Protein AF-A0A2S8BJC7-F1 (afdb_monomer_lite)

Radius of gyration: 14.85 Å; chains: 1; bounding box: 38×16×36 Å

Secondary structure (DSSP, 8-state):
-PPP----S---PPPP--EEEEEETTTTEEEEEEPPPPTT---

pLDDT: mean 75.65, std 15.39, range [43.03, 94.5]

Foldseek 3Di:
DDDDDDPDDPDPDDPPQQWDWDADPVVRDIDTHHDDPDPPDPD

Organism: NCBI:txid1858794

Structure (mmCIF, N/CA/C/O backbone):
data_AF-A0A2S8BJC7-F1
#
_entry.id   AF-A0A2S8BJC7-F1
#
loop_
_atom_site.group_PDB
_atom_site.id
_atom_site.type_symbol
_atom_site.label_atom_id
_atom_site.label_alt_id
_atom_site.label_comp_id
_atom_site.label_asym_id
_atom_site.label_entity_id
_atom_site.label_seq_id
_atom_site.pdbx_PDB_ins_code
_atom_site.Cartn_x
_atom_site.Cartn_y
_atom_site.Cartn_z
_atom_site.occupancy
_atom_site.B_iso_or_equiv
_atom_site.auth_seq_id
_atom_site.auth_comp_id
_atom_site.auth_asym_id
_atom_site.auth_atom_id
_atom_site.pdbx_PDB_model_num
ATOM 1 N N . MET A 1 1 ? 11.796 3.753 15.617 1.00 43.03 1 MET A N 1
ATOM 2 C CA . MET A 1 1 ? 12.919 4.667 15.315 1.00 43.03 1 MET A CA 1
ATOM 3 C C . MET A 1 1 ? 12.968 4.816 13.800 1.00 43.03 1 MET A C 1
ATOM 5 O O . MET A 1 1 ? 13.122 3.801 13.137 1.00 43.03 1 MET A O 1
ATOM 9 N N . ILE A 1 2 ? 12.738 6.013 13.252 1.00 50.53 2 ILE A N 1
ATOM 10 C CA . ILE A 1 2 ? 12.885 6.274 11.809 1.00 50.53 2 ILE A CA 1
ATOM 11 C C . ILE A 1 2 ? 14.282 6.869 11.623 1.00 50.53 2 ILE A C 1
ATOM 13 O O . ILE A 1 2 ? 14.571 7.915 12.199 1.00 50.53 2 ILE A O 1
ATOM 17 N N . ALA A 1 3 ? 15.158 6.179 10.894 1.00 54.09 3 ALA A N 1
ATOM 18 C CA . ALA A 1 3 ? 16.515 6.639 10.611 1.00 54.09 3 ALA A CA 1
ATOM 19 C C . ALA A 1 3 ? 16.572 7.268 9.213 1.00 54.09 3 ALA A C 1
ATOM 21 O O . ALA A 1 3 ? 16.026 6.716 8.259 1.00 54.09 3 ALA A O 1
ATOM 22 N N . ALA A 1 4 ? 17.232 8.419 9.091 1.00 55.78 4 ALA A N 1
ATOM 23 C CA . ALA A 1 4 ? 17.505 9.039 7.801 1.00 55.78 4 ALA A CA 1
ATOM 24 C C . ALA A 1 4 ? 18.690 8.330 7.127 1.00 55.78 4 ALA A C 1
ATOM 26 O O . ALA A 1 4 ? 19.758 8.209 7.728 1.00 55.78 4 ALA A O 1
ATOM 27 N N . VAL A 1 5 ? 18.523 7.882 5.879 1.00 63.47 5 VAL A N 1
ATOM 28 C CA . VAL A 1 5 ? 19.651 7.420 5.057 1.00 63.47 5 VAL A CA 1
ATOM 29 C C . VAL A 1 5 ? 20.380 8.642 4.501 1.00 63.47 5 VAL A C 1
ATOM 31 O O . VAL A 1 5 ? 19.855 9.361 3.653 1.00 63.47 5 VAL A O 1
ATOM 34 N N . GLY A 1 6 ? 21.592 8.889 5.003 1.00 53.06 6 GLY A N 1
ATOM 35 C CA . GLY A 1 6 ? 22.526 9.864 4.444 1.00 53.06 6 GLY A CA 1
ATOM 36 C C . GLY A 1 6 ? 23.321 9.238 3.300 1.00 53.06 6 GLY A C 1
ATOM 37 O O . GLY A 1 6 ? 23.973 8.215 3.490 1.00 53.06 6 GLY A O 1
ATOM 38 N N . GLY A 1 7 ? 23.259 9.841 2.112 1.00 54.72 7 GLY A N 1
ATOM 39 C CA . GLY A 1 7 ? 23.963 9.383 0.910 1.00 54.72 7 GLY A CA 1
ATOM 40 C C . GLY A 1 7 ? 25.471 9.631 0.972 1.00 54.72 7 GLY A C 1
ATOM 41 O O . GLY A 1 7 ? 25.974 10.544 0.323 1.00 54.72 7 GLY A O 1
ATOM 42 N N . GLY A 1 8 ? 26.196 8.832 1.751 1.00 62.78 8 GLY A N 1
ATOM 43 C CA . GLY A 1 8 ? 27.650 8.906 1.849 1.00 62.78 8 GLY A CA 1
ATOM 44 C C . GLY A 1 8 ? 28.266 7.536 2.104 1.00 62.78 8 GLY A C 1
ATOM 45 O O . GLY A 1 8 ? 28.003 6.934 3.137 1.00 62.78 8 GLY A O 1
ATOM 46 N N . GLN A 1 9 ? 29.144 7.125 1.183 1.00 52.75 9 GLN A N 1
ATOM 47 C CA . GLN A 1 9 ? 29.772 5.805 1.002 1.00 52.75 9 GLN A CA 1
ATOM 48 C C . GLN A 1 9 ? 28.881 4.815 0.252 1.00 52.75 9 GLN A C 1
ATOM 50 O O . GLN A 1 9 ? 27.717 4.643 0.594 1.00 52.75 9 GLN A O 1
ATOM 55 N N . ALA A 1 10 ? 29.454 4.202 -0.790 1.00 59.88 10 ALA A N 1
ATOM 56 C CA . ALA A 1 10 ? 28.859 3.223 -1.701 1.00 59.88 10 ALA A CA 1
ATOM 57 C C . ALA A 1 10 ? 28.445 1.925 -0.978 1.00 59.88 10 ALA A C 1
ATOM 59 O O . ALA A 1 10 ? 28.973 0.847 -1.222 1.00 59.88 10 ALA A O 1
ATOM 60 N N . SER A 1 11 ? 27.519 2.068 -0.043 1.00 60.41 11 SER A N 1
ATOM 61 C CA . SER A 1 11 ? 26.629 1.023 0.427 1.00 60.41 11 SER A CA 1
ATOM 62 C C . SER A 1 11 ? 25.543 0.936 -0.635 1.00 60.41 11 SER A C 1
ATOM 64 O O . SER A 1 11 ? 25.108 1.990 -1.114 1.00 60.41 11 SER A O 1
ATOM 66 N N . ASP A 1 12 ? 25.146 -0.271 -1.034 1.00 59.62 12 ASP A N 1
ATOM 67 C CA . ASP A 1 12 ? 24.048 -0.451 -1.985 1.00 59.62 12 ASP A CA 1
ATOM 68 C C . ASP A 1 12 ? 22.898 0.511 -1.654 1.00 59.62 12 ASP A C 1
ATOM 70 O O . ASP A 1 12 ? 22.584 0.688 -0.466 1.00 59.62 12 ASP A O 1
ATOM 74 N N . PRO A 1 13 ? 22.316 1.187 -2.667 1.00 57.16 13 PRO A N 1
ATOM 75 C CA . PRO A 1 13 ? 21.245 2.140 -2.430 1.00 57.16 13 PRO A CA 1
ATOM 76 C C . PRO 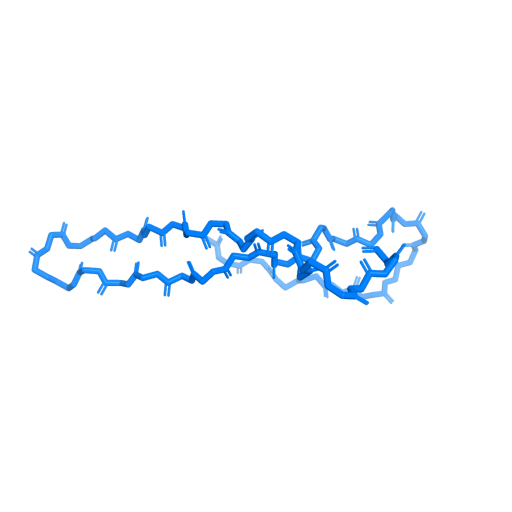A 1 13 ? 20.201 1.479 -1.529 1.00 57.16 13 PRO A C 1
ATOM 78 O O . PRO A 1 13 ? 19.887 0.300 -1.742 1.00 57.16 13 PRO A O 1
ATOM 81 N N . PRO A 1 14 ? 19.675 2.195 -0.514 1.00 58.41 14 PRO A N 1
ATOM 82 C CA . PRO A 1 14 ? 18.627 1.624 0.315 1.00 58.41 14 PRO A CA 1
ATOM 83 C C . PRO A 1 14 ? 17.533 1.119 -0.628 1.00 58.41 14 PRO A C 1
ATOM 85 O O . PRO A 1 14 ? 17.219 1.821 -1.599 1.00 58.41 14 PRO A O 1
ATOM 88 N N . PRO A 1 15 ? 16.995 -0.093 -0.404 1.00 65.88 15 PRO A N 1
ATOM 89 C CA . PRO A 1 15 ? 15.998 -0.651 -1.299 1.00 65.88 15 PRO A CA 1
ATOM 90 C C . PRO A 1 15 ? 14.901 0.392 -1.485 1.00 65.88 15 PRO A C 1
ATOM 92 O O . PRO A 1 15 ? 14.311 0.875 -0.515 1.00 65.88 15 PRO A O 1
ATOM 95 N N . THR A 1 16 ? 14.700 0.811 -2.735 1.00 68.81 16 THR A N 1
ATOM 96 C CA . THR A 1 16 ? 13.630 1.754 -3.038 1.00 68.81 16 THR A CA 1
ATOM 97 C C . THR A 1 16 ? 12.318 1.089 -2.664 1.00 68.81 16 THR A C 1
ATOM 99 O O . THR A 1 16 ? 12.114 -0.106 -2.888 1.00 68.81 16 THR A O 1
ATOM 102 N N . LEU A 1 17 ? 11.441 1.855 -2.025 1.00 70.00 17 LEU A N 1
ATOM 103 C CA . LEU A 1 17 ? 10.151 1.339 -1.618 1.00 70.00 17 LEU A CA 1
ATOM 104 C C . LEU A 1 17 ? 9.306 1.111 -2.877 1.00 70.00 17 LEU A C 1
ATOM 106 O O . LEU A 1 17 ? 8.803 2.053 -3.480 1.00 70.00 17 LEU A O 1
ATOM 110 N N . ASN A 1 18 ? 9.166 -0.149 -3.273 1.00 81.25 18 ASN A N 1
ATOM 111 C CA . ASN A 1 18 ? 8.349 -0.601 -4.400 1.00 81.25 18 ASN A CA 1
ATOM 112 C C . ASN A 1 18 ? 6.980 -1.110 -3.924 1.00 81.25 18 ASN A C 1
ATOM 114 O O . ASN A 1 18 ? 6.475 -2.147 -4.359 1.00 81.25 18 ASN A O 1
ATOM 118 N N . ALA A 1 19 ? 6.398 -0.385 -2.975 1.00 84.06 19 ALA A N 1
ATOM 119 C CA . ALA A 1 19 ? 5.135 -0.721 -2.351 1.00 84.06 19 ALA A CA 1
ATOM 120 C C . ALA A 1 19 ? 4.378 0.548 -1.948 1.00 84.06 19 ALA A C 1
ATOM 122 O O . ALA A 1 19 ? 4.980 1.557 -1.583 1.00 84.06 19 ALA A O 1
ATOM 123 N N . THR A 1 20 ? 3.050 0.471 -1.942 1.00 88.19 20 THR A N 1
ATOM 124 C CA . THR A 1 20 ? 2.201 1.458 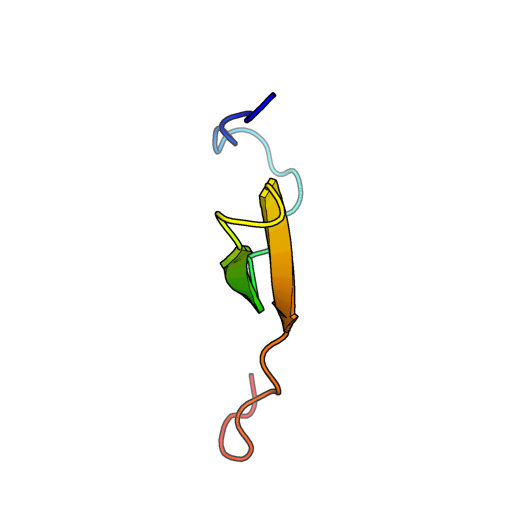-1.268 1.00 88.19 20 THR A CA 1
ATOM 125 C C . THR A 1 20 ? 2.174 1.149 0.226 1.00 88.19 20 THR A C 1
ATOM 127 O O . THR A 1 20 ? 1.929 0.004 0.604 1.00 88.19 20 THR A O 1
ATOM 130 N N . LEU A 1 21 ? 2.392 2.154 1.077 1.00 91.19 21 LEU A N 1
ATOM 131 C CA . LEU A 1 21 ? 2.158 2.040 2.519 1.00 91.19 21 LEU A CA 1
ATOM 132 C C . LEU A 1 21 ? 0.729 2.468 2.841 1.00 91.19 21 LEU A C 1
ATOM 134 O O . LEU A 1 21 ? 0.330 3.597 2.558 1.00 91.19 21 LEU A O 1
ATOM 138 N N . GLU A 1 22 ? -0.026 1.561 3.441 1.00 92.12 22 GLU A N 1
ATOM 139 C CA . GLU A 1 22 ? -1.376 1.787 3.942 1.00 92.12 22 GLU A CA 1
ATOM 140 C C . GLU A 1 22 ? -1.316 1.915 5.465 1.00 92.12 22 GLU A C 1
ATOM 142 O O . GLU A 1 22 ? -0.693 1.098 6.145 1.00 92.12 22 GLU A O 1
ATOM 147 N N . PHE A 1 23 ? -1.950 2.956 5.998 1.00 93.50 23 PHE A N 1
ATOM 148 C CA . PHE A 1 23 ? -1.982 3.242 7.428 1.00 93.50 23 PHE A CA 1
ATOM 149 C C . PHE A 1 23 ? -3.400 3.015 7.936 1.00 93.50 23 PHE A C 1
ATOM 151 O O . PHE A 1 23 ? -4.315 3.760 7.581 1.00 93.50 23 PHE A O 1
ATOM 158 N N . ASP A 1 24 ? -3.577 1.998 8.774 1.00 90.25 24 ASP A N 1
ATOM 159 C CA . ASP A 1 24 ? -4.825 1.783 9.495 1.00 90.25 24 ASP A CA 1
ATOM 160 C C . ASP A 1 24 ? -4.730 2.477 10.858 1.00 90.25 24 ASP A C 1
ATOM 162 O O . ASP A 1 24 ? -4.038 2.016 11.770 1.00 90.25 24 ASP A O 1
ATOM 166 N N . LEU A 1 25 ? -5.424 3.608 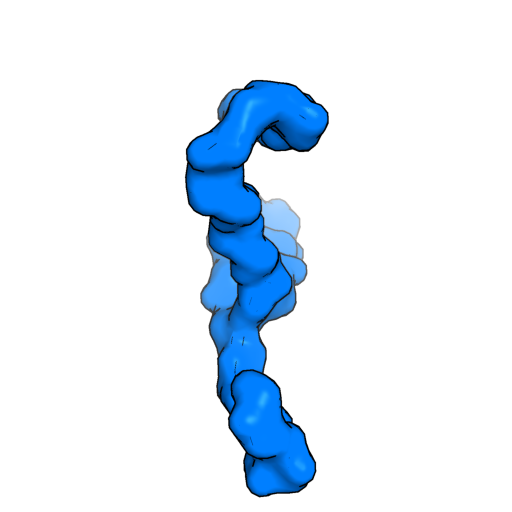10.990 1.00 94.19 25 LEU A N 1
ATOM 167 C CA . LEU A 1 25 ? -5.445 4.399 12.221 1.00 94.19 25 LEU A CA 1
ATOM 168 C C . LEU A 1 25 ? -6.277 3.754 13.335 1.00 94.19 25 LEU A C 1
ATOM 170 O O . LEU A 1 25 ? -6.007 4.007 14.507 1.00 94.19 25 LEU A O 1
ATOM 174 N N . GLY A 1 26 ? -7.276 2.940 12.988 1.00 94.50 26 GLY A N 1
ATOM 175 C CA . GLY A 1 26 ? -8.124 2.262 13.968 1.00 94.50 26 GLY A CA 1
ATOM 176 C C . GLY A 1 26 ? -7.404 1.084 14.618 1.00 94.50 26 GLY A C 1
ATOM 177 O O . GLY A 1 26 ? -7.525 0.874 15.824 1.00 94.50 26 GLY A O 1
ATOM 178 N N . ALA A 1 27 ? -6.616 0.352 13.831 1.00 92.00 27 ALA A N 1
ATOM 179 C CA . ALA A 1 27 ? -5.801 -0.764 14.306 1.00 92.00 27 ALA A CA 1
ATOM 180 C C . ALA A 1 27 ? -4.389 -0.349 14.762 1.00 92.00 27 ALA A C 1
ATOM 182 O O . ALA A 1 27 ? -3.692 -1.146 15.388 1.00 92.00 27 ALA A O 1
ATOM 183 N N . GLY A 1 28 ? -3.942 0.869 14.432 1.00 91.44 28 GLY A N 1
ATOM 184 C CA . GLY A 1 28 ? -2.576 1.327 14.700 1.00 91.44 28 GLY A CA 1
ATOM 185 C C . GLY A 1 28 ? -1.518 0.548 13.912 1.00 91.44 28 GLY A C 1
ATOM 186 O O . GLY A 1 28 ? -0.416 0.325 14.413 1.00 91.44 28 GLY A O 1
ATOM 187 N N . SER A 1 29 ? -1.859 0.100 12.702 1.00 92.31 29 SER A N 1
ATOM 188 C CA . SER A 1 29 ? -1.024 -0.782 11.882 1.00 92.31 29 SER A CA 1
ATOM 189 C C . SER A 1 29 ? -0.592 -0.110 10.581 1.00 92.31 29 SER A C 1
ATOM 191 O O . SER A 1 29 ? -1.280 0.762 10.048 1.00 92.31 29 SER A O 1
ATOM 193 N N . ILE A 1 30 ? 0.556 -0.543 10.059 1.00 92.19 30 ILE A N 1
ATOM 194 C CA . ILE A 1 30 ? 1.086 -0.123 8.761 1.00 92.19 30 ILE A CA 1
ATOM 195 C C . ILE A 1 30 ? 1.241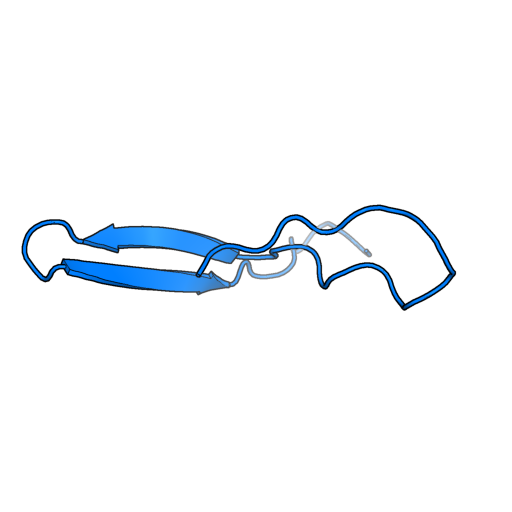 -1.370 7.899 1.00 92.19 30 ILE A C 1
ATOM 197 O O . ILE A 1 30 ? 1.908 -2.327 8.295 1.00 92.19 30 ILE A O 1
ATOM 201 N N . VAL A 1 31 ? 0.652 -1.345 6.708 1.00 90.06 31 VAL A N 1
ATOM 202 C CA . VAL A 1 31 ? 0.693 -2.451 5.750 1.00 90.06 31 VAL A CA 1
ATOM 203 C C . VAL A 1 31 ? 1.416 -1.996 4.491 1.00 90.06 31 VAL A C 1
ATOM 205 O 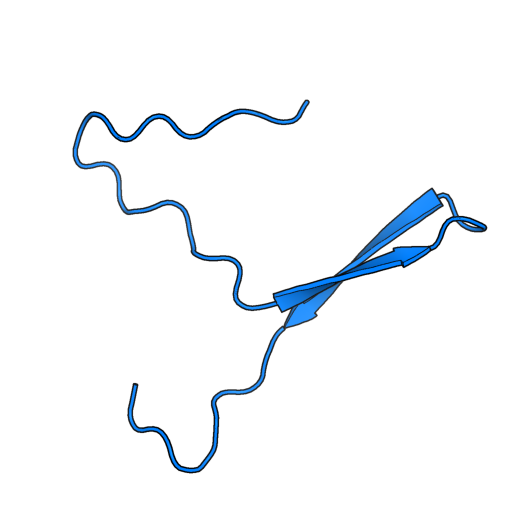O . VAL A 1 31 ? 1.143 -0.924 3.963 1.00 90.06 31 VAL A O 1
ATOM 208 N N . ALA A 1 32 ? 2.336 -2.814 3.987 1.00 90.31 32 ALA A N 1
ATOM 209 C CA . ALA A 1 32 ? 2.994 -2.573 2.708 1.00 90.31 32 ALA A CA 1
ATOM 210 C C . ALA A 1 32 ? 2.356 -3.438 1.612 1.00 90.31 32 ALA A C 1
ATOM 212 O O . ALA A 1 32 ? 2.348 -4.666 1.710 1.00 90.31 32 ALA A O 1
ATOM 213 N N . ARG A 1 33 ? 1.857 -2.807 0.546 1.00 88.75 33 ARG A N 1
ATOM 214 C CA . ARG A 1 33 ? 1.328 -3.475 -0.650 1.00 88.75 33 ARG A CA 1
ATOM 215 C C . ARG A 1 33 ? 2.306 -3.322 -1.807 1.00 88.75 33 ARG A C 1
ATOM 217 O O . ARG A 1 33 ? 2.403 -2.249 -2.396 1.00 88.75 33 ARG A O 1
ATOM 224 N N . HIS A 1 34 ? 3.012 -4.399 -2.136 1.00 87.31 34 HIS A N 1
ATOM 225 C CA . HIS A 1 34 ? 3.997 -4.409 -3.216 1.00 87.31 34 HIS A CA 1
ATOM 226 C C . HIS A 1 34 ? 3.354 -4.123 -4.577 1.00 87.31 34 HIS A C 1
ATOM 228 O O . HIS A 1 34 ? 2.279 -4.649 -4.883 1.00 87.31 34 HIS A O 1
ATOM 234 N N . TRP A 1 35 ? 4.013 -3.318 -5.404 1.00 85.56 35 TRP A N 1
ATOM 235 C CA . TRP A 1 35 ? 3.555 -3.080 -6.767 1.00 85.56 35 TRP A CA 1
ATOM 236 C C . TRP A 1 35 ? 3.933 -4.250 -7.664 1.00 85.56 35 TRP A C 1
ATOM 238 O O . TRP A 1 35 ? 5.077 -4.700 -7.688 1.00 85.56 35 TRP A O 1
ATOM 248 N N . THR A 1 36 ? 2.980 -4.726 -8.456 1.00 84.44 36 THR A N 1
ATOM 249 C CA . THR A 1 36 ? 3.310 -5.607 -9.571 1.00 84.44 36 THR A CA 1
ATOM 250 C C . THR A 1 36 ? 4.023 -4.799 -10.642 1.00 84.44 36 THR A C 1
ATOM 252 O O . THR A 1 36 ? 3.623 -3.672 -10.947 1.00 84.44 36 THR A O 1
ATOM 255 N N . ARG A 1 37 ? 5.048 -5.390 -11.255 1.00 81.81 37 ARG A N 1
ATOM 256 C CA . ARG A 1 37 ? 5.717 -4.792 -12.409 1.00 81.81 37 ARG A CA 1
ATOM 257 C C . ARG A 1 37 ? 4.694 -4.435 -13.487 1.00 81.81 37 ARG A C 1
ATOM 259 O O . ARG A 1 37 ? 3.793 -5.222 -13.778 1.00 81.81 37 ARG A O 1
ATOM 266 N N . HIS A 1 38 ? 4.844 -3.260 -14.089 1.00 82.25 38 HIS A N 1
ATOM 267 C CA . HIS A 1 38 ? 3.952 -2.838 -15.158 1.00 82.25 38 HIS A CA 1
ATOM 268 C C . HIS A 1 38 ? 4.136 -3.747 -16.387 1.00 82.25 38 HIS A C 1
ATOM 270 O O . HIS A 1 38 ? 5.270 -3.922 -16.838 1.00 82.25 38 HIS A O 1
ATOM 276 N N . PRO A 1 39 ? 3.056 -4.303 -16.966 1.00 82.94 39 PRO A N 1
ATOM 277 C CA . PRO A 1 39 ? 3.154 -5.307 -18.028 1.00 82.94 39 PRO A CA 1
ATOM 278 C C . PRO A 1 39 ? 3.772 -4.774 -19.327 1.00 82.94 39 PRO A C 1
ATOM 280 O O . PRO A 1 39 ? 4.256 -5.557 -20.136 1.00 82.94 39 PRO A O 1
ATOM 283 N N . LEU A 1 40 ? 3.778 -3.451 -19.527 1.00 86.44 40 LEU A N 1
ATOM 284 C CA . LEU A 1 40 ? 4.385 -2.808 -20.700 1.00 86.44 40 LEU A CA 1
ATOM 285 C C . LEU A 1 40 ? 5.807 -2.286 -20.449 1.00 86.44 40 LEU A C 1
ATOM 287 O O . LEU A 1 40 ? 6.425 -1.753 -21.365 1.00 86.44 40 LEU A O 1
ATOM 291 N N . CYS A 1 41 ? 6.327 -2.397 -19.226 1.00 81.19 41 CYS A N 1
ATOM 292 C CA . CYS A 1 41 ? 7.678 -1.941 -18.910 1.00 81.19 41 CYS A CA 1
ATOM 293 C C . CYS A 1 41 ? 8.652 -3.121 -18.888 1.00 81.19 41 CYS A C 1
ATOM 295 O O . CYS A 1 41 ? 8.350 -4.174 -18.327 1.00 81.19 41 CYS A O 1
ATOM 297 N N . SER A 1 42 ? 9.846 -2.925 -19.458 1.00 73.44 42 SER A N 1
ATOM 298 C CA . SER A 1 42 ? 10.940 -3.904 -19.451 1.00 73.44 42 SER A CA 1
ATOM 299 C C . SER A 1 42 ? 11.955 -3.703 -18.314 1.00 73.44 42 SER A C 1
ATOM 301 O O . SER A 1 42 ? 12.911 -4.474 -18.265 1.00 73.44 42 SER A O 1
ATOM 303 N N . CYS A 1 43 ? 11.753 -2.721 -17.420 1.00 70.88 43 CYS A N 1
ATOM 304 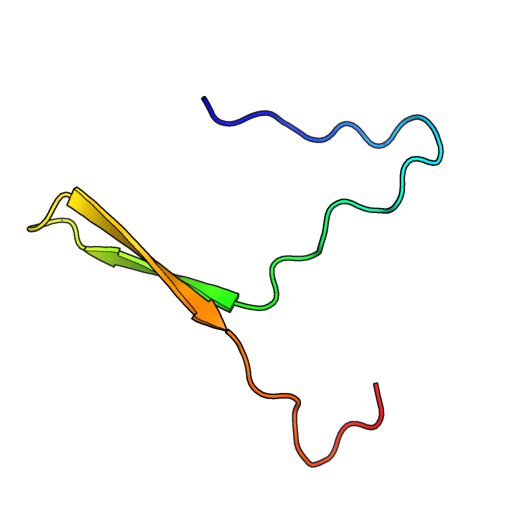C CA . CYS A 1 43 ? 12.605 -2.382 -16.265 1.00 70.88 43 CYS A CA 1
ATOM 305 C C . CYS A 1 43 ? 12.370 -3.278 -15.046 1.00 70.88 43 CYS A C 1
ATOM 307 O O . CYS A 1 43 ? 11.213 -3.391 -14.589 1.00 70.88 43 CYS A O 1
#

Sequence (43 aa):
MIAAVGGGQASDPPPTLNATLEFDLGAGSIVARHWTRHPLCSC